Protein AF-D4XTY5-F1 (afdb_monomer_lite)

Organism: NCBI:txid707232

Radius of gyration: 15.27 Å; chains: 1; bounding box: 35×27×43 Å

Structure (mmCIF, N/CA/C/O backbone):
data_AF-D4XTY5-F1
#
_entry.id   AF-D4XTY5-F1
#
loop_
_atom_site.group_PDB
_atom_site.id
_atom_site.type_symbol
_atom_site.label_atom_id
_atom_site.label_alt_id
_atom_site.label_comp_id
_atom_site.label_asym_id
_atom_site.label_entity_id
_atom_site.label_seq_id
_atom_site.pdbx_PDB_ins_code
_atom_site.Cartn_x
_atom_site.Cartn_y
_atom_site.Cartn_z
_atom_site.occupancy
_atom_site.B_iso_or_equiv
_atom_site.auth_seq_id
_atom_site.auth_comp_id
_atom_site.auth_asym_id
_atom_site.auth_atom_id
_atom_site.pdbx_PDB_model_num
ATOM 1 N N . MET A 1 1 ? -8.140 3.348 -2.915 1.00 75.81 1 MET A N 1
ATOM 2 C CA . MET A 1 1 ? -8.746 4.695 -2.905 1.00 75.81 1 MET A CA 1
ATOM 3 C C . MET A 1 1 ? -7.934 5.646 -3.769 1.00 75.81 1 MET A C 1
ATOM 5 O O . MET A 1 1 ? -7.190 6.474 -3.266 1.00 75.81 1 MET A O 1
ATOM 9 N N . THR A 1 2 ? -8.012 5.472 -5.085 1.00 89.00 2 THR A N 1
ATOM 10 C CA . THR A 1 2 ? -7.357 6.359 -6.066 1.00 89.00 2 THR A CA 1
ATOM 11 C C . THR A 1 2 ? -8.379 7.055 -6.959 1.00 89.00 2 THR A C 1
ATOM 13 O O . THR A 1 2 ? -7.999 7.751 -7.893 1.00 89.00 2 THR A O 1
ATOM 16 N N . TYR A 1 3 ? -9.668 6.802 -6.716 1.00 90.56 3 TYR A N 1
ATOM 17 C CA . TYR A 1 3 ? -10.754 7.503 -7.377 1.00 90.56 3 TYR A CA 1
ATOM 18 C C . TYR A 1 3 ? -10.879 8.900 -6.785 1.00 90.56 3 TYR A C 1
ATOM 20 O O . TYR A 1 3 ? -10.547 9.103 -5.612 1.00 90.56 3 TYR A O 1
ATOM 28 N N . SER A 1 4 ? -11.362 9.821 -7.613 1.00 90.31 4 SER A N 1
ATOM 29 C CA . SER A 1 4 ? -11.721 11.163 -7.182 1.00 90.31 4 SER A CA 1
ATOM 30 C C . SER A 1 4 ? -12.804 11.106 -6.107 1.00 90.31 4 SER A C 1
ATOM 32 O O . SER A 1 4 ? -13.635 10.195 -6.101 1.00 90.31 4 SER A O 1
ATOM 34 N N . ASP A 1 5 ? -12.780 12.071 -5.193 1.00 90.69 5 ASP A N 1
ATOM 35 C CA . ASP A 1 5 ? -13.679 12.097 -4.041 1.00 90.69 5 ASP A CA 1
ATOM 36 C C . ASP A 1 5 ? -15.157 12.310 -4.443 1.00 90.69 5 ASP A C 1
ATOM 38 O O . ASP A 1 5 ? -16.058 11.958 -3.686 1.00 90.69 5 ASP A O 1
ATOM 42 N N . ASP A 1 6 ? -15.411 12.806 -5.657 1.00 92.88 6 ASP A N 1
ATOM 43 C CA . ASP A 1 6 ? -16.731 13.058 -6.249 1.00 92.88 6 ASP A CA 1
ATOM 44 C C . ASP A 1 6 ? -17.273 11.903 -7.113 1.00 92.88 6 ASP A C 1
ATOM 46 O O . ASP A 1 6 ? -18.360 12.016 -7.677 1.00 92.88 6 ASP A O 1
ATOM 50 N N . VAL A 1 7 ? -16.561 10.771 -7.211 1.00 95.69 7 VAL A N 1
ATOM 51 C CA . VAL A 1 7 ? -16.974 9.634 -8.061 1.00 95.69 7 VAL A CA 1
ATOM 52 C C . VAL A 1 7 ? -18.346 9.063 -7.678 1.00 95.69 7 VAL A C 1
ATOM 54 O O . VAL A 1 7 ? -19.052 8.510 -8.520 1.00 95.69 7 VAL A O 1
ATOM 57 N N . HIS A 1 8 ? -18.717 9.160 -6.400 1.00 96.31 8 HIS A N 1
ATOM 58 C CA . HIS A 1 8 ? -19.991 8.689 -5.870 1.00 96.31 8 HIS A CA 1
ATOM 59 C C . HIS A 1 8 ? -20.299 9.380 -4.538 1.00 96.31 8 HIS A C 1
ATOM 61 O O . HIS A 1 8 ? -19.391 9.603 -3.738 1.00 96.31 8 HIS A O 1
ATOM 67 N N . GLN A 1 9 ? -21.580 9.635 -4.257 1.00 96.25 9 GLN A N 1
ATOM 68 C CA . GLN A 1 9 ? -22.035 10.317 -3.034 1.00 96.25 9 GLN A CA 1
ATOM 69 C C . GLN A 1 9 ? -21.527 9.664 -1.734 1.00 96.25 9 GLN A C 1
ATOM 71 O O . GLN A 1 9 ? -21.153 10.355 -0.792 1.00 96.25 9 GLN A O 1
ATOM 76 N N . ASP A 1 10 ? -21.441 8.332 -1.707 1.00 96.50 10 ASP A N 1
ATOM 77 C CA . ASP A 1 10 ? -21.004 7.576 -0.524 1.00 96.50 10 ASP A CA 1
ATOM 78 C C . ASP A 1 10 ? -19.494 7.304 -0.479 1.00 96.50 10 ASP A C 1
ATOM 80 O O . ASP A 1 10 ? -19.000 6.740 0.499 1.00 96.50 10 ASP A O 1
ATOM 84 N N . TYR A 1 11 ? -18.736 7.667 -1.520 1.00 95.75 11 TYR A N 1
ATOM 85 C CA . TYR A 1 11 ? -17.332 7.261 -1.626 1.00 95.75 11 TYR A CA 1
ATOM 86 C C . TYR A 1 11 ? -16.484 7.813 -0.478 1.00 95.75 11 TYR A C 1
ATOM 88 O O . TYR A 1 11 ? -15.728 7.056 0.128 1.00 95.75 11 TYR A O 1
ATOM 96 N N . LEU A 1 12 ? -16.649 9.093 -0.129 1.00 94.94 12 LEU A N 1
ATOM 97 C CA . LEU A 1 12 ? -15.929 9.715 0.987 1.00 94.94 12 LEU A CA 1
ATOM 98 C C . LEU A 1 12 ? -16.230 9.044 2.329 1.00 94.94 12 LEU A C 1
ATOM 100 O O . LEU A 1 12 ? -15.313 8.811 3.115 1.00 94.94 12 LEU A O 1
ATOM 104 N N . LYS A 1 13 ? -17.496 8.689 2.566 1.00 95.94 13 LYS A N 1
ATOM 105 C CA . LYS A 1 13 ? -17.915 7.988 3.782 1.00 95.94 13 LYS A CA 1
ATOM 106 C C . LYS A 1 13 ? -17.252 6.613 3.869 1.00 95.94 13 LYS A C 1
ATOM 108 O O . LYS A 1 13 ? -16.609 6.311 4.868 1.00 95.94 13 LYS A O 1
ATOM 113 N N . ILE A 1 14 ? -17.338 5.818 2.802 1.00 95.44 14 ILE A N 1
ATOM 114 C CA . ILE A 1 14 ? -16.718 4.485 2.737 1.00 95.44 14 ILE A CA 1
ATOM 115 C C . ILE A 1 14 ? -15.197 4.591 2.902 1.00 95.44 14 ILE A C 1
ATOM 117 O O . ILE A 1 14 ? -14.589 3.801 3.619 1.00 95.44 14 ILE A O 1
ATOM 121 N N . LYS A 1 15 ? -14.573 5.588 2.268 1.00 95.06 15 LYS A N 1
ATOM 122 C CA . LYS A 1 15 ? -13.142 5.878 2.404 1.00 95.06 15 LYS A CA 1
ATOM 123 C C . LYS A 1 15 ? -12.757 6.125 3.861 1.00 95.06 15 LYS A C 1
ATOM 125 O O . LYS A 1 15 ? -11.846 5.469 4.357 1.00 95.06 15 LYS A O 1
ATOM 130 N N . GLN A 1 16 ? -13.483 6.993 4.560 1.00 95.19 16 GLN A N 1
ATOM 131 C CA . GLN A 1 16 ? -13.249 7.263 5.980 1.00 95.19 16 GLN A CA 1
ATOM 132 C C . GLN A 1 16 ? -13.467 6.025 6.854 1.00 95.19 16 GLN A C 1
ATOM 134 O O . GLN A 1 16 ? -12.648 5.761 7.732 1.00 95.19 16 GLN A O 1
ATOM 139 N N . GLU A 1 17 ? -14.528 5.254 6.608 1.00 96.44 17 GLU A N 1
ATOM 140 C CA . GLU A 1 17 ? -14.795 4.007 7.333 1.00 96.44 17 GLU A CA 1
ATOM 141 C C . GLU A 1 17 ? -13.646 3.011 7.161 1.00 96.44 17 GLU A C 1
ATOM 143 O O . GLU A 1 17 ? -13.176 2.451 8.146 1.00 96.44 17 GLU A O 1
ATOM 148 N N . VAL A 1 18 ? -13.136 2.839 5.937 1.00 95.44 18 VAL A N 1
ATOM 149 C CA . VAL A 1 18 ? -11.992 1.964 5.657 1.00 95.44 18 VAL A CA 1
ATOM 150 C C . VAL A 1 18 ? -10.728 2.470 6.348 1.00 95.44 18 VAL A C 1
ATOM 152 O O . VAL A 1 18 ? -10.072 1.669 7.010 1.00 95.44 18 VAL A O 1
ATOM 155 N N . GLU A 1 19 ? -10.389 3.759 6.230 1.00 95.56 19 GLU A N 1
ATOM 156 C CA . GLU A 1 19 ? -9.168 4.335 6.824 1.00 95.56 19 GLU A CA 1
ATOM 157 C C . GLU A 1 19 ? -9.101 4.142 8.345 1.00 95.56 19 GLU A C 1
ATOM 159 O O . GLU A 1 19 ? -8.041 3.812 8.875 1.00 95.56 19 GLU A O 1
ATOM 164 N N . HIS A 1 20 ? -10.232 4.296 9.039 1.00 94.75 20 HIS A N 1
ATOM 165 C CA . HIS A 1 20 ? -10.289 4.258 10.505 1.00 94.75 20 HIS A CA 1
ATOM 166 C C . HIS A 1 20 ? -10.668 2.887 11.076 1.00 94.75 20 HIS A C 1
ATOM 168 O O . HIS A 1 20 ? -10.717 2.714 12.297 1.00 94.75 20 HIS A O 1
ATOM 174 N N . HIS A 1 21 ? -10.952 1.898 10.227 1.00 96.06 21 HIS A N 1
ATOM 175 C CA . HIS A 1 21 ? -11.344 0.580 10.699 1.00 96.06 21 HIS A CA 1
ATOM 176 C C . HIS A 1 21 ? -10.179 -0.129 11.404 1.00 96.06 21 HIS A C 1
ATOM 178 O O . HIS A 1 21 ? -9.048 -0.153 10.919 1.00 96.06 21 HIS A O 1
ATOM 184 N N . LEU A 1 22 ? -10.474 -0.782 12.534 1.00 94.62 22 LEU A N 1
ATOM 185 C CA . LEU A 1 22 ? -9.471 -1.421 13.396 1.00 94.62 22 LEU A CA 1
ATOM 186 C C . LEU A 1 22 ? -8.588 -2.443 12.659 1.00 94.62 22 LEU A C 1
ATOM 188 O O . LEU A 1 22 ? -7.424 -2.614 13.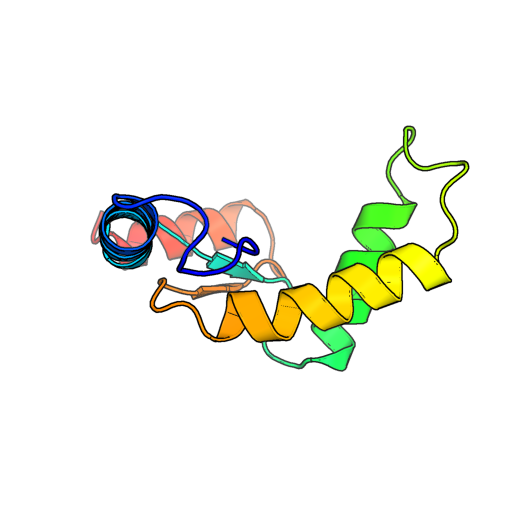017 1.00 94.62 22 LEU A O 1
ATOM 192 N N . PHE A 1 23 ? -9.146 -3.112 11.646 1.00 95.31 23 PHE A N 1
ATOM 193 C CA . PHE A 1 23 ? -8.470 -4.149 10.862 1.00 95.31 23 PHE A CA 1
ATOM 194 C C . PHE A 1 23 ? -7.921 -3.662 9.513 1.00 95.31 23 PHE A C 1
ATOM 196 O O . PHE A 1 23 ? -7.483 -4.483 8.708 1.00 95.31 23 PHE A O 1
ATOM 203 N N . THR A 1 24 ? -7.937 -2.355 9.247 1.00 95.81 24 THR A N 1
ATOM 204 C CA . THR A 1 24 ? -7.323 -1.800 8.038 1.00 95.81 24 THR A CA 1
ATOM 205 C C . THR A 1 24 ? -5.869 -1.436 8.299 1.00 95.81 24 THR A C 1
ATOM 207 O O . THR A 1 24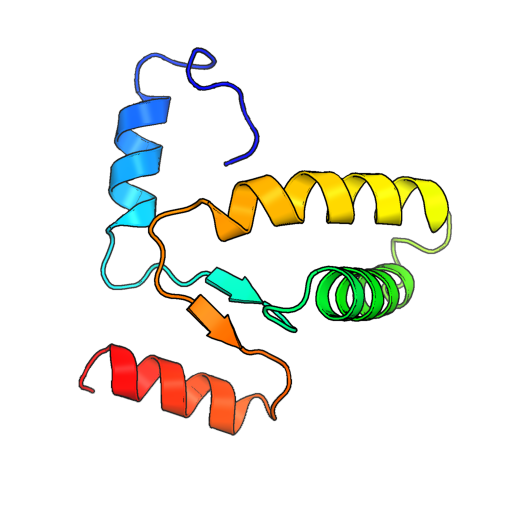 ? -5.550 -0.649 9.190 1.00 95.81 24 THR A O 1
ATOM 210 N N . PHE A 1 25 ? -4.982 -1.977 7.466 1.00 96.44 25 PHE A N 1
ATOM 211 C CA . PHE A 1 25 ? -3.551 -1.705 7.507 1.00 96.44 25 PHE A CA 1
ATOM 212 C C . PHE A 1 25 ? -3.043 -1.327 6.124 1.00 96.44 25 PHE A C 1
ATOM 214 O O . PHE A 1 25 ? -3.413 -1.940 5.120 1.00 96.44 25 PHE A O 1
ATOM 221 N N . LEU A 1 26 ? -2.148 -0.344 6.079 1.00 95.81 26 LEU A N 1
ATOM 222 C CA . LEU A 1 26 ? -1.381 -0.030 4.886 1.00 95.81 26 LEU A CA 1
ATOM 223 C C . LEU A 1 26 ? -0.034 -0.751 4.953 1.00 95.81 26 LEU A C 1
ATOM 225 O O . LEU A 1 26 ? 0.801 -0.461 5.808 1.00 95.81 26 LEU A O 1
ATOM 229 N N . LEU A 1 27 ? 0.183 -1.682 4.028 1.00 96.06 27 LEU A N 1
ATOM 230 C CA . LEU A 1 27 ? 1.426 -2.438 3.931 1.00 96.06 27 LEU A CA 1
ATOM 231 C C . LEU A 1 27 ? 2.378 -1.764 2.945 1.00 96.06 27 LEU A C 1
ATOM 233 O O . LEU A 1 27 ? 2.055 -1.642 1.763 1.00 96.06 27 LEU A O 1
ATOM 237 N N . LEU A 1 28 ? 3.560 -1.361 3.412 1.00 96.12 28 LEU A N 1
ATOM 238 C CA . LEU A 1 28 ? 4.582 -0.725 2.573 1.00 96.12 28 LEU A CA 1
ATOM 239 C C . LEU A 1 28 ? 5.927 -1.435 2.723 1.00 96.12 28 LEU A C 1
ATOM 241 O O . LEU A 1 28 ? 6.278 -1.846 3.823 1.00 96.12 28 LEU A O 1
ATOM 245 N N . PRO A 1 29 ? 6.722 -1.609 1.659 1.00 96.25 29 PRO A N 1
ATOM 246 C CA . PRO A 1 29 ? 8.084 -2.123 1.800 1.00 96.25 29 PRO A CA 1
ATOM 247 C C . PRO A 1 29 ? 9.029 -1.132 2.497 1.00 96.25 29 PRO A C 1
ATOM 249 O O . PRO A 1 29 ? 9.976 -1.564 3.143 1.00 96.25 29 PRO A O 1
ATOM 252 N N . SER A 1 30 ? 8.781 0.178 2.390 1.00 95.81 30 SER A N 1
ATOM 253 C CA . SER A 1 30 ? 9.572 1.230 3.041 1.00 95.81 30 SER A CA 1
ATOM 254 C C . SER A 1 30 ? 8.752 2.517 3.206 1.00 95.81 30 SER A C 1
ATOM 256 O O . SER A 1 30 ? 7.806 2.742 2.448 1.00 95.81 30 SER A O 1
ATOM 258 N N . LEU A 1 31 ? 9.131 3.361 4.172 1.00 94.19 31 LEU A N 1
ATOM 259 C CA . LEU A 1 31 ? 8.656 4.751 4.278 1.00 94.19 31 LEU A CA 1
ATOM 260 C C . LEU A 1 31 ? 9.462 5.710 3.393 1.00 94.19 31 LEU A C 1
ATOM 262 O O . LEU A 1 31 ? 8.977 6.787 3.058 1.00 94.19 31 LEU A O 1
ATOM 266 N N . ASP A 1 32 ? 10.678 5.323 3.008 1.00 96.25 32 ASP A N 1
ATOM 267 C CA . ASP A 1 32 ? 11.467 6.075 2.038 1.00 96.25 32 ASP A CA 1
ATOM 268 C C . ASP A 1 32 ? 10.866 5.909 0.638 1.00 96.25 32 ASP A C 1
ATOM 270 O O . ASP A 1 32 ? 10.623 4.786 0.187 1.00 96.25 32 ASP A O 1
ATOM 274 N N . PHE A 1 33 ? 10.622 7.032 -0.038 1.00 96.62 33 PHE A N 1
ATOM 275 C CA . PHE A 1 33 ? 9.916 7.065 -1.317 1.00 96.62 33 PHE A CA 1
ATOM 276 C C . PHE A 1 33 ? 10.622 6.232 -2.386 1.00 96.62 33 PHE A C 1
ATOM 278 O O . PHE A 1 33 ? 10.001 5.362 -2.997 1.00 96.62 33 PHE A O 1
ATOM 285 N N . GLU A 1 34 ? 11.920 6.455 -2.588 1.00 97.50 34 GLU A N 1
ATOM 286 C CA . GLU A 1 34 ? 12.666 5.789 -3.656 1.00 97.50 34 GLU A CA 1
ATOM 287 C C . GLU A 1 34 ? 12.878 4.303 -3.353 1.00 97.50 34 GLU A C 1
ATOM 289 O O . GLU A 1 34 ? 12.675 3.455 -4.225 1.00 97.50 34 GLU A O 1
ATOM 294 N N . ALA A 1 35 ? 13.195 3.952 -2.105 1.00 97.31 35 ALA A N 1
ATOM 295 C CA . ALA A 1 35 ? 13.305 2.560 -1.686 1.00 97.31 35 ALA A CA 1
ATOM 296 C C . ALA A 1 35 ? 11.970 1.816 -1.835 1.00 97.31 35 ALA A C 1
ATOM 298 O O . ALA A 1 35 ? 11.944 0.673 -2.299 1.00 97.31 35 ALA A O 1
ATOM 299 N N . CYS A 1 36 ? 10.855 2.460 -1.480 1.00 97.38 36 CYS A N 1
ATOM 300 C CA . CYS A 1 36 ? 9.530 1.864 -1.583 1.00 97.38 36 CYS A CA 1
ATOM 301 C C . CYS A 1 36 ? 9.115 1.645 -3.042 1.00 97.38 36 CYS A C 1
ATOM 303 O O . CYS A 1 36 ? 8.639 0.560 -3.389 1.00 97.38 36 CYS A O 1
ATOM 305 N N . VAL A 1 37 ? 9.346 2.640 -3.906 1.00 97.38 37 VAL A N 1
ATOM 306 C CA . VAL A 1 37 ? 9.085 2.543 -5.349 1.00 97.38 37 VAL A CA 1
ATOM 307 C C . VAL A 1 37 ? 9.916 1.420 -5.963 1.00 97.38 37 VAL A C 1
ATOM 309 O O . VAL A 1 37 ? 9.355 0.546 -6.623 1.00 97.38 37 VAL A O 1
ATOM 312 N N . LYS A 1 38 ? 11.225 1.390 -5.692 1.00 97.31 38 LYS A N 1
ATOM 313 C CA . LYS A 1 38 ? 12.146 0.378 -6.222 1.00 97.31 38 LYS A CA 1
ATOM 314 C C . LYS A 1 38 ? 11.740 -1.040 -5.827 1.00 97.31 38 LYS A C 1
ATOM 316 O O . LYS A 1 38 ? 11.670 -1.923 -6.682 1.00 97.31 38 LYS A O 1
ATOM 321 N N . GLU A 1 39 ? 11.464 -1.267 -4.545 1.00 97.50 39 GLU A N 1
ATOM 322 C CA . GLU A 1 39 ? 11.090 -2.595 -4.052 1.00 97.50 39 GLU A CA 1
ATOM 323 C C . GLU A 1 39 ? 9.710 -3.021 -4.576 1.00 97.50 39 GLU A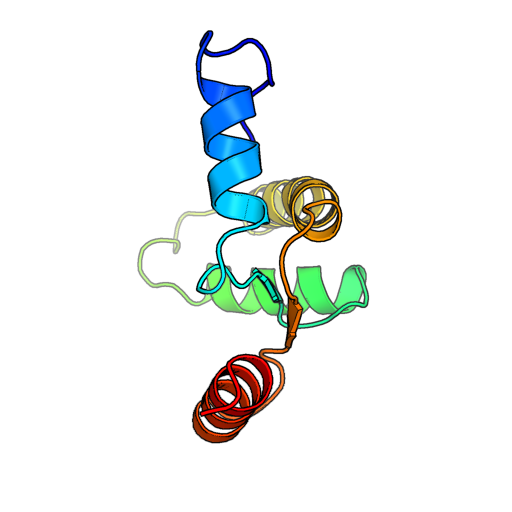 C 1
ATOM 325 O O . GLU A 1 39 ? 9.521 -4.171 -4.971 1.00 97.50 39 GLU A O 1
ATOM 330 N N . THR A 1 40 ? 8.755 -2.091 -4.667 1.00 96.06 40 THR A N 1
ATOM 331 C CA . THR A 1 40 ? 7.435 -2.376 -5.250 1.00 96.06 40 THR A CA 1
ATOM 332 C C . THR A 1 40 ? 7.548 -2.718 -6.734 1.00 96.06 40 THR A C 1
ATOM 334 O O . THR A 1 40 ? 6.963 -3.707 -7.168 1.00 96.06 40 THR A O 1
ATOM 337 N N . LEU A 1 41 ? 8.334 -1.962 -7.506 1.00 96.38 41 LEU A N 1
ATOM 338 C CA . LEU A 1 41 ? 8.541 -2.214 -8.932 1.00 96.38 41 LEU A CA 1
ATOM 339 C C . LEU A 1 41 ? 9.177 -3.585 -9.163 1.00 96.38 41 LEU A C 1
ATOM 341 O O . LEU A 1 41 ? 8.674 -4.363 -9.969 1.00 96.38 41 LEU A O 1
ATOM 345 N N . LYS A 1 42 ? 10.220 -3.926 -8.397 1.00 95.44 42 LYS A N 1
ATOM 346 C CA . LYS A 1 42 ? 10.848 -5.254 -8.437 1.00 95.44 42 LYS A CA 1
ATOM 347 C C . LYS A 1 42 ? 9.823 -6.370 -8.205 1.00 95.44 42 LYS A C 1
ATOM 349 O O . LYS A 1 42 ? 9.800 -7.347 -8.949 1.00 95.44 42 LYS A O 1
ATOM 354 N N . ARG A 1 43 ? 8.957 -6.221 -7.195 1.00 94.00 43 ARG A N 1
ATOM 355 C CA . ARG A 1 43 ? 7.896 -7.196 -6.882 1.00 94.00 43 ARG A CA 1
ATOM 356 C C . ARG A 1 43 ? 6.830 -7.278 -7.978 1.00 94.00 43 ARG A C 1
ATOM 358 O O . ARG A 1 43 ? 6.312 -8.364 -8.217 1.00 94.00 43 ARG A O 1
ATOM 365 N N . GLN A 1 44 ? 6.484 -6.161 -8.621 1.00 93.75 44 GLN A N 1
ATOM 366 C CA . GLN A 1 44 ? 5.511 -6.127 -9.719 1.00 93.75 44 GLN A CA 1
ATOM 367 C C . GLN A 1 44 ? 6.069 -6.799 -10.975 1.00 93.75 44 GLN A C 1
ATOM 369 O O . GLN A 1 44 ? 5.426 -7.687 -11.523 1.00 93.75 44 GLN A O 1
ATOM 374 N N . MET A 1 45 ? 7.291 -6.457 -11.382 1.00 94.06 45 MET A N 1
ATOM 375 C CA . MET A 1 45 ? 7.907 -7.021 -12.587 1.00 94.06 45 MET A CA 1
ATOM 376 C C . MET A 1 45 ? 8.250 -8.511 -12.460 1.00 94.06 45 MET A C 1
ATOM 378 O O . MET A 1 45 ? 8.405 -9.187 -13.467 1.00 94.06 45 MET A O 1
ATOM 382 N N . GLY A 1 46 ? 8.331 -9.048 -11.239 1.00 92.56 46 GLY A N 1
ATOM 383 C CA . GLY A 1 46 ? 8.492 -10.486 -11.003 1.00 92.56 46 GLY A CA 1
ATOM 384 C C . GLY A 1 46 ? 7.209 -11.314 -11.158 1.00 92.56 46 GLY A C 1
ATOM 385 O O . GLY A 1 46 ? 7.237 -12.518 -10.910 1.00 92.56 46 GLY A O 1
ATOM 386 N N . ARG A 1 47 ? 6.065 -10.703 -11.498 1.00 92.25 47 ARG A N 1
ATOM 387 C CA . ARG A 1 47 ? 4.793 -11.421 -11.655 1.00 92.25 47 ARG A CA 1
ATOM 388 C C . ARG A 1 47 ? 4.652 -11.946 -13.081 1.00 92.25 47 ARG A C 1
ATOM 390 O O . ARG A 1 47 ? 4.635 -11.161 -14.019 1.00 92.25 47 ARG A O 1
ATOM 397 N N . VAL A 1 48 ? 4.432 -13.254 -13.210 1.00 89.75 48 VAL A N 1
ATOM 398 C CA . VAL A 1 48 ? 4.297 -13.979 -14.493 1.00 89.75 48 VAL A CA 1
ATOM 399 C C . VAL A 1 48 ? 3.266 -13.344 -15.440 1.00 89.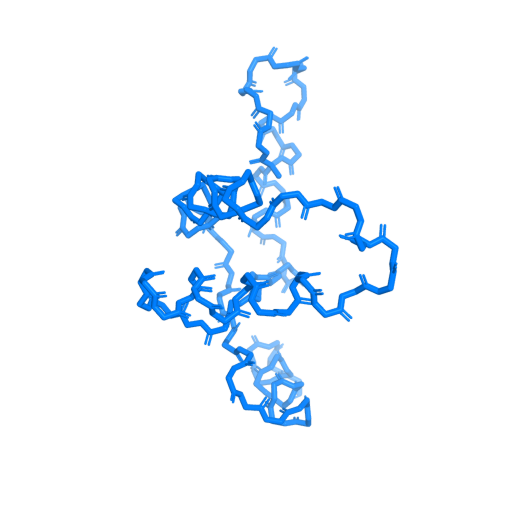75 48 VAL A C 1
ATOM 401 O O . VAL A 1 48 ? 3.456 -13.285 -16.642 1.00 89.75 48 VAL A O 1
ATOM 404 N N . TYR A 1 49 ? 2.171 -12.794 -14.918 1.00 86.44 49 TYR A N 1
ATOM 405 C CA . TYR A 1 49 ? 1.133 -12.173 -15.753 1.00 86.44 49 TYR A CA 1
ATOM 406 C C . TYR A 1 49 ? 1.424 -10.715 -16.157 1.00 86.44 49 TYR A C 1
ATOM 408 O O . TYR A 1 49 ? 0.578 -10.076 -16.781 1.00 86.44 49 TYR A O 1
ATOM 416 N N . LEU A 1 50 ? 2.570 -10.155 -15.758 1.00 85.69 50 LEU A N 1
ATOM 417 C CA . LEU A 1 50 ? 3.011 -8.801 -16.111 1.00 85.69 50 LEU A CA 1
ATOM 418 C C . LEU A 1 50 ? 4.208 -8.812 -17.076 1.00 85.69 50 LEU A C 1
ATOM 420 O O . LEU A 1 50 ? 4.830 -7.769 -17.257 1.00 85.69 50 LEU A O 1
ATOM 424 N N . GLU A 1 51 ? 4.508 -9.951 -17.709 1.00 77.38 51 GLU A N 1
ATOM 425 C CA . GLU A 1 51 ? 5.638 -10.125 -18.638 1.00 77.38 51 GLU A CA 1
ATOM 426 C C . GLU A 1 51 ? 5.658 -9.088 -19.778 1.00 77.38 51 GLU A C 1
ATOM 428 O O . GLU A 1 51 ? 6.719 -8.557 -20.098 1.00 77.38 51 GLU A O 1
ATOM 433 N N . ASP A 1 52 ? 4.493 -8.703 -20.310 1.00 84.00 52 ASP A N 1
ATOM 434 C CA . ASP A 1 52 ? 4.374 -7.695 -21.380 1.00 84.00 52 ASP A CA 1
ATOM 435 C C . ASP A 1 52 ? 4.264 -6.243 -20.869 1.00 84.00 52 ASP A C 1
ATOM 437 O O . ASP A 1 52 ? 4.041 -5.298 -21.637 1.00 84.00 52 ASP A O 1
ATOM 441 N N . MET A 1 53 ? 4.367 -6.020 -19.555 1.00 86.50 53 MET A N 1
ATOM 442 C CA . MET A 1 53 ? 4.203 -4.692 -18.974 1.00 86.50 53 MET A CA 1
ATOM 443 C C . MET A 1 53 ? 5.509 -3.894 -19.017 1.00 86.50 53 MET A C 1
ATOM 445 O O . MET A 1 53 ? 6.561 -4.335 -18.571 1.00 86.50 53 MET A O 1
ATOM 449 N N . SER A 1 54 ? 5.434 -2.648 -19.488 1.00 93.00 54 SER A N 1
ATOM 450 C CA . SER A 1 54 ? 6.563 -1.715 -19.393 1.00 93.00 54 SER A CA 1
ATOM 451 C C . SER A 1 54 ? 6.852 -1.365 -17.929 1.00 93.00 54 SER A C 1
ATOM 453 O O . SER A 1 54 ? 5.986 -0.817 -17.238 1.00 93.00 54 SER A O 1
ATOM 455 N N . ALA A 1 55 ? 8.088 -1.623 -17.493 1.00 93.00 55 ALA A N 1
ATOM 456 C CA . ALA A 1 55 ? 8.571 -1.263 -16.161 1.00 93.00 55 ALA A CA 1
ATOM 457 C C . ALA A 1 55 ? 8.435 0.244 -15.889 1.00 93.00 55 ALA A C 1
ATOM 459 O O . ALA A 1 55 ? 7.985 0.628 -14.815 1.00 93.00 55 ALA A O 1
ATOM 460 N N . GLU A 1 56 ? 8.717 1.095 -16.879 1.00 95.12 56 GLU A N 1
ATOM 461 C CA . GLU A 1 56 ? 8.564 2.553 -16.765 1.00 95.12 56 GLU A CA 1
ATOM 462 C C . GLU A 1 56 ? 7.107 2.958 -16.505 1.00 95.12 56 GLU A C 1
ATOM 464 O O . GLU A 1 56 ? 6.816 3.762 -15.617 1.00 95.12 56 GLU A O 1
ATOM 469 N N . LYS A 1 57 ? 6.157 2.369 -17.249 1.00 93.88 57 LYS A N 1
ATOM 470 C CA . LYS A 1 57 ? 4.725 2.635 -17.040 1.00 93.88 57 LYS A CA 1
ATOM 471 C C . LYS A 1 57 ? 4.274 2.186 -15.656 1.00 93.88 57 LYS A C 1
ATOM 473 O O . LYS A 1 57 ? 3.435 2.850 -15.049 1.00 93.88 57 LYS A O 1
ATOM 478 N N . GLU A 1 58 ? 4.783 1.060 -15.170 1.00 95.38 58 GLU A N 1
ATOM 479 C CA . GLU A 1 58 ? 4.435 0.564 -13.842 1.00 95.38 58 GLU A CA 1
ATOM 480 C C . GLU A 1 58 ? 5.060 1.419 -12.736 1.00 95.38 58 GLU A C 1
ATOM 482 O O . GLU A 1 58 ? 4.376 1.770 -11.774 1.00 95.38 58 GLU A O 1
ATOM 487 N N . GLU A 1 59 ? 6.303 1.863 -12.909 1.00 96.88 59 GLU A N 1
ATOM 488 C CA . GLU A 1 59 ? 6.971 2.777 -11.987 1.00 96.88 59 GLU A CA 1
ATOM 489 C C . GLU A 1 59 ? 6.191 4.086 -11.823 1.00 96.88 59 GLU A C 1
ATOM 491 O O . GLU A 1 59 ? 5.938 4.517 -10.696 1.00 96.88 59 GLU A O 1
ATOM 496 N N . LEU A 1 60 ? 5.729 4.686 -12.926 1.00 96.19 60 LEU A N 1
ATOM 497 C CA . LEU A 1 60 ? 4.909 5.901 -12.889 1.00 96.19 60 LEU A CA 1
ATOM 498 C C . LEU A 1 60 ? 3.630 5.706 -12.061 1.00 96.19 60 LEU A C 1
ATOM 500 O O . LEU A 1 60 ? 3.284 6.561 -11.239 1.00 96.19 60 LEU A O 1
ATOM 504 N N . LYS A 1 61 ? 2.947 4.564 -12.218 1.00 94.94 61 LYS A N 1
ATOM 505 C CA . LYS A 1 61 ? 1.760 4.238 -11.409 1.00 94.94 61 LYS A CA 1
ATOM 506 C C . LYS A 1 61 ? 2.115 4.070 -9.936 1.00 94.94 61 LYS A C 1
ATOM 508 O O . LYS A 1 61 ? 1.379 4.562 -9.082 1.00 94.94 61 LYS A O 1
ATOM 513 N N . ILE A 1 62 ? 3.211 3.374 -9.630 1.00 96.12 62 ILE A N 1
ATOM 514 C CA . ILE A 1 62 ? 3.667 3.145 -8.254 1.00 96.12 62 ILE A CA 1
ATOM 515 C C . ILE A 1 62 ? 3.993 4.481 -7.584 1.00 96.12 62 ILE A C 1
ATOM 517 O O . ILE A 1 62 ? 3.502 4.741 -6.489 1.00 96.12 62 ILE A O 1
ATOM 521 N N . ARG A 1 63 ? 4.739 5.363 -8.258 1.00 96.94 63 ARG A N 1
ATOM 522 C CA . ARG A 1 63 ? 5.090 6.702 -7.758 1.00 96.94 63 ARG A CA 1
ATOM 523 C C . ARG A 1 63 ? 3.853 7.552 -7.473 1.00 96.94 63 ARG A C 1
ATOM 525 O O . ARG A 1 63 ? 3.771 8.175 -6.415 1.00 96.94 63 ARG A O 1
ATOM 532 N N . ALA A 1 64 ? 2.878 7.554 -8.385 1.00 95.31 64 ALA A N 1
ATOM 533 C CA . ALA A 1 64 ? 1.618 8.270 -8.189 1.00 95.31 64 ALA A CA 1
ATOM 534 C C . ALA A 1 64 ? 0.823 7.711 -6.995 1.00 95.31 64 ALA A C 1
ATOM 536 O O . ALA A 1 64 ? 0.325 8.468 -6.163 1.00 95.31 64 ALA A O 1
ATOM 537 N N . ARG A 1 65 ? 0.745 6.379 -6.877 1.00 95.25 65 ARG A N 1
ATOM 538 C CA . ARG A 1 65 ? 0.011 5.699 -5.802 1.00 95.25 65 ARG A CA 1
ATOM 539 C C . ARG A 1 65 ? 0.685 5.808 -4.445 1.00 95.25 65 ARG A C 1
ATOM 541 O O . ARG A 1 65 ? -0.035 5.883 -3.460 1.00 95.25 65 ARG A O 1
ATOM 548 N N . PHE A 1 66 ? 2.015 5.847 -4.379 1.00 95.38 66 PHE A N 1
ATOM 549 C CA . PHE A 1 66 ? 2.732 6.004 -3.116 1.00 95.38 66 PHE A CA 1
ATOM 550 C C . PHE A 1 66 ? 2.243 7.250 -2.382 1.00 95.38 66 PHE A C 1
ATOM 552 O O . PHE A 1 66 ? 1.780 7.134 -1.256 1.00 95.38 66 PHE A O 1
ATOM 559 N N . LYS A 1 67 ? 2.237 8.408 -3.060 1.00 91.00 67 LYS A N 1
ATOM 560 C CA . LYS A 1 67 ? 1.794 9.682 -2.472 1.00 91.00 67 LYS A CA 1
ATOM 561 C C . LYS A 1 67 ? 0.360 9.614 -1.948 1.00 91.00 67 LYS A C 1
ATOM 563 O O . LYS A 1 67 ? 0.078 10.124 -0.871 1.00 91.00 67 LYS A O 1
ATOM 568 N N . LEU A 1 68 ? -0.531 8.971 -2.707 1.00 93.50 68 LEU A N 1
ATOM 569 C CA . LEU A 1 68 ? -1.927 8.789 -2.309 1.00 93.50 68 LEU A CA 1
ATOM 570 C C . LEU A 1 68 ? -2.050 7.863 -1.096 1.00 93.50 68 LEU A C 1
ATOM 572 O O . LEU A 1 68 ? -2.792 8.165 -0.171 1.00 93.50 68 LEU A O 1
ATOM 576 N N . TYR A 1 69 ? -1.329 6.743 -1.093 1.00 94.00 69 TYR A N 1
ATOM 577 C CA . TYR A 1 69 ? -1.430 5.735 -0.045 1.00 94.00 69 TYR A CA 1
ATOM 578 C C . TYR A 1 69 ? -0.778 6.175 1.260 1.00 94.00 69 TYR A C 1
ATOM 580 O O . TYR A 1 69 ? -1.380 5.996 2.311 1.00 94.00 69 TYR A O 1
ATOM 588 N N . THR A 1 70 ? 0.392 6.813 1.223 1.00 92.94 70 THR A N 1
ATOM 589 C CA . THR A 1 70 ? 1.027 7.348 2.438 1.00 92.94 70 THR A CA 1
ATOM 590 C C . THR A 1 70 ? 0.248 8.497 3.071 1.00 92.94 70 THR A C 1
ATOM 592 O O . THR A 1 70 ? 0.495 8.818 4.226 1.00 92.94 70 THR A O 1
ATOM 595 N N . GLY A 1 71 ? -0.669 9.126 2.327 1.00 92.25 71 GLY A N 1
ATOM 596 C CA . GLY A 1 71 ? -1.578 10.148 2.846 1.00 92.25 71 GLY A CA 1
ATOM 597 C C . GLY A 1 71 ? -2.860 9.599 3.482 1.00 92.25 71 GLY A C 1
ATOM 598 O O . GLY A 1 71 ? -3.662 10.390 3.967 1.00 92.25 71 GLY A O 1
ATOM 599 N N . LEU A 1 72 ? -3.086 8.281 3.461 1.00 93.31 72 LEU A N 1
ATOM 600 C CA . LEU A 1 72 ? -4.251 7.669 4.104 1.00 93.31 72 LEU A CA 1
ATOM 601 C C . LEU A 1 72 ? -4.049 7.590 5.615 1.00 93.31 72 LEU A C 1
ATOM 603 O O . LEU A 1 72 ? -2.957 7.250 6.070 1.00 93.31 72 LEU A O 1
ATOM 607 N N . ASN A 1 73 ? -5.116 7.776 6.392 1.00 94.06 73 ASN A N 1
ATOM 608 C CA . ASN A 1 73 ? -5.066 7.689 7.858 1.00 94.06 73 ASN A CA 1
ATOM 609 C C . ASN A 1 73 ? -5.066 6.239 8.383 1.00 94.06 73 ASN A C 1
ATOM 611 O O . ASN A 1 73 ? -5.615 5.943 9.442 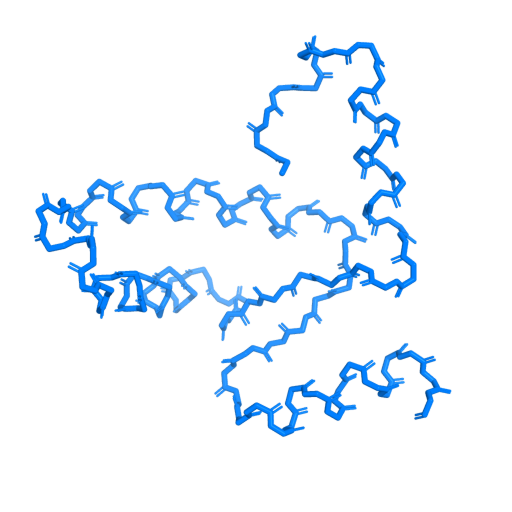1.00 94.06 73 ASN A O 1
ATOM 615 N N . CYS A 1 74 ? -4.447 5.321 7.640 1.00 94.81 74 CYS A N 1
ATOM 616 C CA . CYS A 1 74 ? -4.343 3.911 7.997 1.00 94.81 74 CYS A CA 1
ATOM 617 C C . CYS A 1 74 ? -3.130 3.652 8.898 1.00 94.81 74 CYS A C 1
ATOM 619 O O . CYS A 1 74 ? -2.089 4.302 8.784 1.00 94.81 74 CYS A O 1
ATOM 621 N N . LYS A 1 75 ? -3.200 2.596 9.715 1.00 95.06 75 LYS A N 1
ATOM 622 C CA . LYS A 1 75 ? -2.023 2.087 10.432 1.00 95.06 75 LYS A CA 1
ATOM 623 C C . LYS A 1 75 ? -1.029 1.488 9.433 1.00 95.06 75 LYS A C 1
ATOM 625 O O . LYS A 1 75 ? -1.383 0.578 8.681 1.00 95.06 75 LYS A O 1
ATOM 630 N N . ILE A 1 76 ? 0.207 1.985 9.422 1.00 95.50 76 ILE A N 1
ATOM 631 C CA . ILE A 1 76 ? 1.246 1.521 8.494 1.00 95.50 76 ILE A CA 1
ATOM 632 C C . ILE A 1 76 ? 2.021 0.358 9.111 1.00 95.50 76 ILE A C 1
ATOM 634 O O . ILE A 1 76 ? 2.473 0.443 10.250 1.00 95.50 76 ILE A O 1
ATOM 638 N N . VAL A 1 77 ? 2.225 -0.707 8.335 1.00 96.94 77 VAL A N 1
ATOM 639 C CA . VAL A 1 77 ? 3.099 -1.828 8.699 1.00 96.94 77 VAL A CA 1
ATOM 640 C C . VAL A 1 77 ? 4.108 -2.068 7.584 1.00 96.94 77 VAL A C 1
ATOM 642 O O . VAL A 1 77 ? 3.757 -2.179 6.406 1.00 96.94 77 VAL A O 1
ATOM 645 N N . LEU A 1 78 ? 5.385 -2.147 7.960 1.00 96.69 78 LEU A N 1
ATOM 646 C CA . LEU A 1 78 ? 6.465 -2.374 7.009 1.00 96.69 78 LEU A CA 1
ATOM 647 C C . LEU A 1 78 ? 6.598 -3.850 6.636 1.00 96.69 78 LEU A C 1
ATOM 649 O O . LEU A 1 78 ? 6.538 -4.725 7.493 1.00 96.69 78 LEU A O 1
ATOM 653 N N . THR A 1 79 ? 6.835 -4.102 5.351 1.00 96.38 79 THR A N 1
ATOM 654 C CA . THR A 1 79 ? 6.995 -5.436 4.741 1.00 96.38 79 THR A CA 1
ATOM 655 C C . THR A 1 79 ? 8.414 -5.668 4.216 1.00 96.38 79 THR A C 1
ATOM 657 O O . THR A 1 79 ? 8.628 -6.391 3.240 1.00 96.38 79 THR A O 1
ATOM 660 N N . SER A 1 80 ? 9.387 -5.001 4.837 1.00 92.25 80 SER A N 1
ATOM 661 C CA . SER A 1 80 ? 10.819 -5.230 4.627 1.00 92.25 80 SER A CA 1
ATOM 662 C C . SER A 1 80 ? 11.338 -6.464 5.377 1.00 92.25 80 SER A C 1
ATOM 664 O O . SER A 1 80 ? 12.437 -6.929 5.094 1.00 92.25 80 SER A O 1
ATOM 666 N N . GLU A 1 81 ? 10.554 -6.999 6.317 1.00 92.38 81 GLU A N 1
ATOM 667 C CA . GLU A 1 81 ? 10.902 -8.154 7.149 1.00 92.38 81 GLU A CA 1
ATOM 668 C C . GLU A 1 81 ? 10.209 -9.446 6.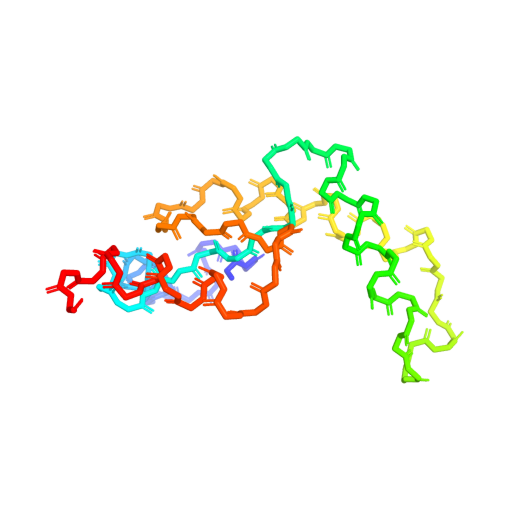700 1.00 92.38 81 GLU A C 1
ATOM 670 O O . GLU A 1 81 ? 9.415 -9.467 5.757 1.00 92.38 81 GLU A O 1
ATOM 675 N N . THR A 1 82 ? 10.516 -10.549 7.390 1.00 95.00 82 THR A N 1
ATOM 676 C CA . THR A 1 82 ? 9.892 -11.849 7.128 1.00 95.00 82 THR A CA 1
ATOM 677 C C . THR A 1 82 ? 8.383 -11.807 7.401 1.00 95.00 82 THR A C 1
ATOM 679 O O . THR A 1 82 ? 7.944 -11.099 8.311 1.00 95.00 82 THR A O 1
ATOM 682 N N . PRO A 1 83 ? 7.568 -12.603 6.681 1.00 96.06 83 PRO A N 1
ATOM 683 C CA . PRO A 1 83 ? 6.120 -12.635 6.889 1.00 96.06 83 PRO A CA 1
ATOM 684 C C . PRO A 1 83 ? 5.711 -12.878 8.347 1.00 96.06 83 PRO A C 1
ATOM 686 O O . PRO A 1 83 ? 4.783 -12.238 8.828 1.00 96.06 83 PRO A O 1
ATOM 689 N N . THR A 1 84 ? 6.431 -13.740 9.071 1.00 97.31 84 THR A N 1
ATOM 690 C CA . THR A 1 84 ? 6.161 -14.025 10.487 1.00 97.31 84 THR A CA 1
ATOM 691 C C . THR A 1 84 ? 6.303 -12.779 11.358 1.00 97.31 84 THR A C 1
ATOM 693 O O . THR A 1 84 ? 5.416 -12.499 12.155 1.00 97.31 84 THR A O 1
ATOM 696 N N . LEU A 1 85 ? 7.371 -11.994 11.179 1.00 96.56 85 LEU A N 1
ATOM 697 C CA . LEU A 1 85 ? 7.575 -10.759 11.944 1.00 96.56 85 LEU A CA 1
ATOM 698 C C . LEU A 1 85 ? 6.535 -9.693 11.592 1.00 96.56 85 LEU A C 1
ATOM 700 O O . LEU A 1 85 ? 6.021 -9.010 12.476 1.00 96.56 85 LEU A O 1
ATOM 704 N N . VAL A 1 86 ? 6.176 -9.587 10.310 1.00 96.75 86 VAL A N 1
ATOM 705 C CA . VAL A 1 86 ? 5.113 -8.681 9.852 1.00 96.75 86 VAL A CA 1
ATOM 706 C C . VAL A 1 86 ? 3.776 -9.037 10.507 1.00 96.75 86 VAL A C 1
ATOM 708 O O . VAL A 1 86 ? 3.082 -8.151 11.001 1.00 96.75 86 VAL A O 1
ATOM 711 N N . VAL A 1 87 ? 3.427 -10.325 10.562 1.00 96.56 87 VAL A N 1
ATOM 712 C CA . VAL A 1 87 ? 2.208 -10.800 11.233 1.00 96.56 87 VAL A CA 1
ATOM 713 C C . VAL A 1 87 ? 2.258 -10.514 12.733 1.00 96.56 87 VAL A C 1
ATOM 715 O O . VAL A 1 87 ? 1.282 -9.990 13.266 1.00 96.56 87 VAL A O 1
ATOM 718 N N . SER A 1 88 ? 3.384 -10.777 13.402 1.00 96.25 88 SER A N 1
ATOM 719 C CA . SER A 1 88 ? 3.545 -10.463 14.827 1.00 96.25 88 SER A CA 1
ATOM 720 C C . SER A 1 88 ? 3.316 -8.979 15.121 1.00 96.25 88 SER A C 1
ATOM 722 O O . SER A 1 88 ? 2.603 -8.654 16.064 1.00 96.25 88 SER A O 1
ATOM 724 N N . ARG A 1 89 ? 3.827 -8.073 14.275 1.00 95.81 89 ARG A N 1
ATOM 725 C CA . ARG A 1 89 ? 3.574 -6.625 14.398 1.00 95.81 89 ARG A CA 1
ATOM 726 C C . ARG A 1 89 ? 2.100 -6.270 14.247 1.00 95.81 89 ARG A C 1
ATOM 728 O O . ARG A 1 89 ? 1.590 -5.435 14.984 1.00 95.81 89 ARG A O 1
ATOM 735 N N . ILE A 1 90 ? 1.402 -6.886 13.294 1.00 96.38 90 ILE A N 1
ATOM 736 C CA . ILE A 1 90 ? -0.039 -6.661 13.115 1.00 96.38 90 ILE A CA 1
ATOM 737 C C . ILE A 1 90 ? -0.804 -7.111 14.367 1.00 96.38 90 ILE A C 1
ATOM 739 O O . ILE A 1 90 ? -1.678 -6.385 14.833 1.00 96.38 90 ILE A O 1
ATOM 743 N N . ILE A 1 91 ? -0.463 -8.276 14.925 1.00 96.62 91 ILE A N 1
ATOM 744 C CA . ILE A 1 91 ? -1.068 -8.810 16.154 1.00 96.62 91 ILE A CA 1
ATOM 745 C C . ILE A 1 91 ? -0.824 -7.864 17.341 1.00 96.62 91 ILE A C 1
ATOM 747 O O . ILE A 1 91 ? -1.778 -7.500 18.028 1.00 96.62 91 ILE A O 1
ATOM 751 N N . GLU A 1 92 ? 0.409 -7.375 17.505 1.00 95.19 92 GLU A N 1
ATOM 752 C CA . GLU A 1 92 ? 0.778 -6.398 18.536 1.00 95.19 92 GLU A CA 1
ATOM 753 C C . GLU A 1 92 ? -0.040 -5.101 18.416 1.00 95.19 92 GLU A C 1
ATOM 755 O O . GLU A 1 92 ? -0.617 -4.632 19.395 1.00 95.19 92 GLU A O 1
ATOM 760 N N . ILE A 1 93 ? -0.187 -4.557 17.201 1.00 94.00 93 ILE A N 1
ATOM 761 C CA . ILE A 1 93 ? -0.992 -3.349 16.946 1.00 94.00 93 ILE A CA 1
ATOM 762 C C . ILE A 1 93 ? -2.488 -3.570 17.239 1.00 94.00 93 ILE A C 1
ATOM 764 O O . ILE A 1 93 ? -3.217 -2.617 17.542 1.00 94.00 93 ILE A O 1
ATOM 768 N N . LEU A 1 94 ? -2.970 -4.808 17.120 1.00 94.25 94 LEU A N 1
ATOM 769 C CA . LEU A 1 94 ? -4.338 -5.187 17.473 1.00 94.25 94 LEU A CA 1
ATOM 770 C C . LEU A 1 94 ? -4.519 -5.450 18.975 1.00 94.25 94 LEU A C 1
ATOM 772 O O . LEU A 1 94 ? -5.662 -5.617 19.402 1.00 94.25 94 LEU A O 1
ATOM 776 N N . GLY A 1 95 ? -3.436 -5.475 19.760 1.00 86.75 95 GLY A N 1
ATOM 777 C CA . GLY A 1 95 ? -3.464 -5.796 21.187 1.00 86.75 95 GLY A CA 1
ATOM 778 C C . GLY A 1 95 ? -3.898 -7.236 21.467 1.00 86.75 95 GLY A C 1
ATOM 779 O O . GLY A 1 95 ? -4.615 -7.470 22.440 1.00 86.75 95 GLY A O 1
ATOM 780 N N . LYS A 1 96 ? -3.543 -8.172 20.578 1.00 63.62 96 LYS A N 1
ATOM 781 C CA . LYS A 1 96 ? -3.892 -9.598 20.670 1.00 63.62 96 LYS A CA 1
ATOM 782 C C . LYS A 1 96 ? -2.686 -10.479 20.964 1.00 63.62 96 LYS A C 1
ATOM 784 O O . LYS A 1 96 ? -1.551 -10.027 20.715 1.00 63.62 96 LYS A O 1
#

pLDDT: mean 93.83, std 4.85, range [63.62, 97.5]

Secondary structure (DSSP, 8-state):
--S-TTSSTTHHHHHHHHHH-TT-EEEES-SSHHHHHHHHHHHHHT-GGGTTS-HHHHHHHHHHHHHHHHTS-SEEEE-SS-HHHHHHHHHHHTT-

Foldseek 3Di:
DPDDPVPDPCSVVVLVCLLPPLLHEDEFQDPDLVVRLVVVLVVQCPDPVCVVPDSVVVSVVSSVVSVVRVPGNHHYFHPVDDPVVSVVVSCVSSVD

Sequence (96 aa):
MTYSDDVHQDYLKIKQEVEHHLFTFLLLPSLDFEACVKETLKRQMGRVYLEDMSAEKEELKIRARFKLYTGLNCKIVLTSETPTLVVSRIIEILGK